Protein AF-A0A3D1IKR8-F1 (afdb_monomer)

Nearest PDB structures (foldseek):
  2prr-assembly1_E  TM=6.661E-01  e=2.748E-01  Cupriavidus pinatubonensis JMP134
  3c1l-assembly1_B  TM=6.467E-01  e=2.898E-01  Mesorhizobium japonicum MAFF 303099
  3c1l-assembly2_J  TM=6.543E-01  e=5.194E-01  Mesorhizobium japonicum MAFF 303099
  2oyo-assembly1_A  TM=6.248E-01  e=3.056E-01  Deinococcus geothermalis DSM 11300
  6k40-assembly3_C  TM=5.705E-01  e=6.090E-01  Deinococcus radiodurans R1 = ATCC 13939 = DSM 20539

Foldseek 3Di:
DDQADPPVFPDDDDVVLSVVVSVLLVVLLEAALQDWLVQSLQLLVLLVVLLVVCVPPVLVPDPDNPVPPPDDPRPDPDDPLSSVLSNCLNPPVVPDDPVNVVVSVVVVADPRSSVSSNVSSVSLSVQCVVCVVRVHHRDDRDNHDPDTHPNDDDDPPPDD

Secondary structure (DSSP, 8-state):
-PPP--TTSSS---HHHHHHHHHHHHHHHS--SSS-HHHHHHHHHHHHHHHHHHH-HHHHT-S-TTS-------SS---HHHHHHHHHHHH-GGG--HHHHHHHHHTT--HHHHHHHHHHHHHHHHHHHHHHHTT-PPPPPPPPPS------PPPP----

pLDDT: mean 79.5, std 17.26, range [40.03, 95.69]

Radius of gyration: 17.23 Å; Cα contacts (8 Å, |Δi|>4): 168; chains: 1; bounding box: 41×45×42 Å

Structure (mmCIF, N/CA/C/O backbone):
data_AF-A0A3D1IKR8-F1
#
_entry.id   AF-A0A3D1IKR8-F1
#
loop_
_atom_site.group_PDB
_atom_site.id
_atom_site.type_symbol
_atom_site.label_atom_id
_atom_site.label_alt_id
_atom_site.label_comp_id
_atom_site.label_asym_id
_atom_site.label_entity_id
_atom_site.label_seq_id
_atom_site.pdbx_PDB_ins_code
_atom_site.Cartn_x
_atom_site.Cartn_y
_atom_site.Cartn_z
_atom_site.occupancy
_atom_site.B_iso_or_equiv
_atom_site.auth_seq_id
_atom_site.auth_comp_id
_atom_site.auth_asym_id
_atom_site.auth_atom_id
_atom_site.pdbx_PDB_model_num
ATOM 1 N N . CYS A 1 1 ? -18.216 -2.379 -1.872 1.00 49.38 1 CYS A N 1
ATOM 2 C CA . CYS A 1 1 ? -17.251 -2.689 -0.797 1.00 49.38 1 CYS A CA 1
ATOM 3 C C . CYS A 1 1 ? -17.661 -1.929 0.447 1.00 49.38 1 CYS A C 1
ATOM 5 O O . CYS A 1 1 ? -18.040 -0.773 0.309 1.00 49.38 1 CYS A O 1
ATOM 7 N N . ALA A 1 2 ? -17.623 -2.571 1.615 1.00 64.25 2 ALA A N 1
ATOM 8 C CA . ALA A 1 2 ? -17.797 -1.874 2.884 1.00 64.25 2 ALA A CA 1
ATOM 9 C C . ALA A 1 2 ? -16.639 -0.884 3.096 1.00 64.25 2 ALA A C 1
ATOM 11 O O . ALA A 1 2 ? -15.514 -1.155 2.669 1.00 64.25 2 ALA A O 1
ATOM 12 N N . MET A 1 3 ? -16.940 0.257 3.710 1.00 82.94 3 MET A N 1
ATOM 13 C CA . MET A 1 3 ? -15.950 1.265 4.081 1.00 82.94 3 MET A CA 1
ATOM 14 C C . MET A 1 3 ? -15.034 0.721 5.187 1.00 82.94 3 MET A C 1
ATOM 16 O O . MET A 1 3 ? -15.497 -0.021 6.055 1.00 82.94 3 MET A O 1
ATOM 20 N N . LEU A 1 4 ? -13.752 1.089 5.168 1.00 92.25 4 LEU A N 1
ATOM 21 C CA . LEU A 1 4 ? -12.839 0.831 6.278 1.00 92.25 4 LEU A CA 1
ATOM 22 C C . LEU A 1 4 ? -13.390 1.459 7.561 1.00 92.25 4 LEU A C 1
ATOM 24 O O . LEU A 1 4 ? -13.956 2.551 7.537 1.00 92.25 4 LEU A O 1
ATOM 28 N N . SER A 1 5 ? -13.214 0.770 8.683 1.00 92.06 5 SER A N 1
ATOM 29 C CA . SER A 1 5 ? -13.739 1.195 9.978 1.00 92.06 5 SER A CA 1
ATOM 30 C C . SER A 1 5 ? -12.740 0.908 11.090 1.00 92.06 5 SER A C 1
ATOM 32 O O . SER A 1 5 ? -12.056 -0.112 11.065 1.00 92.06 5 SER A O 1
ATOM 34 N N . TYR A 1 6 ? -12.705 1.804 12.075 1.00 94.62 6 TYR A N 1
ATOM 35 C CA . TYR A 1 6 ? -11.947 1.675 13.322 1.00 94.62 6 TYR A CA 1
ATOM 36 C C . TYR A 1 6 ? -12.868 1.543 14.541 1.00 94.62 6 TYR A C 1
ATOM 38 O O . TYR A 1 6 ? -12.449 1.828 15.655 1.00 94.62 6 TYR A O 1
ATOM 46 N N . ALA A 1 7 ? -14.129 1.148 14.334 1.00 92.69 7 ALA A N 1
ATOM 47 C CA . ALA A 1 7 ? -15.126 1.052 15.402 1.00 92.69 7 ALA A CA 1
ATOM 48 C C . ALA A 1 7 ? -14.738 0.065 16.518 1.00 92.69 7 ALA A C 1
ATOM 50 O O . ALA A 1 7 ? -15.142 0.262 17.658 1.00 92.69 7 ALA A O 1
ATOM 51 N N . ASP A 1 8 ? -13.926 -0.946 16.197 1.00 92.94 8 ASP A N 1
ATOM 52 C CA . ASP A 1 8 ? -13.453 -1.954 17.154 1.00 92.94 8 ASP A CA 1
ATOM 53 C C . ASP A 1 8 ? -12.227 -1.493 17.970 1.00 92.94 8 ASP A C 1
ATOM 55 O O . ASP A 1 8 ? -11.706 -2.251 18.787 1.00 92.94 8 ASP A O 1
ATOM 59 N N . ALA A 1 9 ? -11.726 -0.270 17.748 1.00 95.12 9 ALA A N 1
ATOM 60 C CA . ALA A 1 9 ? -10.604 0.265 18.511 1.00 95.12 9 ALA A CA 1
ATOM 61 C C . ALA A 1 9 ? -11.016 0.548 19.973 1.00 95.12 9 ALA A C 1
ATOM 63 O O . ALA A 1 9 ? -12.118 1.039 20.225 1.00 95.12 9 ALA A O 1
ATOM 64 N N . PRO A 1 10 ? -10.123 0.334 20.957 1.00 95.06 10 PRO A N 1
ATOM 65 C CA . PRO A 1 10 ? -10.416 0.566 22.373 1.00 95.06 10 PRO A CA 1
ATOM 66 C C . PRO A 1 10 ? -10.508 2.058 22.736 1.00 95.06 10 PRO A C 1
ATOM 68 O O . PRO A 1 10 ? -10.867 2.403 23.859 1.00 95.06 10 PRO A O 1
ATOM 71 N N . VAL A 1 11 ? -10.154 2.946 21.803 1.00 93.12 11 VAL A N 1
ATOM 72 C CA . VAL A 1 11 ? -10.213 4.401 21.953 1.00 93.12 11 VAL A CA 1
ATOM 73 C C . VAL A 1 11 ? -10.942 5.018 20.757 1.00 93.12 11 VAL A C 1
ATOM 75 O O . VAL A 1 11 ? -10.821 4.498 19.645 1.00 93.12 11 VAL A O 1
ATOM 78 N N . PRO A 1 12 ? -11.666 6.139 20.936 1.00 93.69 12 PRO A N 1
ATOM 79 C CA . PRO A 1 12 ? -12.318 6.821 19.825 1.00 93.69 12 PRO A CA 1
ATOM 80 C C . PRO A 1 12 ? -11.306 7.279 18.770 1.00 93.69 12 PRO A C 1
ATOM 82 O O . PRO A 1 12 ? -10.352 7.996 19.076 1.00 93.69 12 PRO A O 1
ATOM 85 N N . ILE A 1 13 ? -11.544 6.902 17.514 1.00 94.88 13 ILE A N 1
ATOM 86 C CA . ILE A 1 13 ? -10.742 7.326 16.363 1.00 94.88 13 ILE A CA 1
ATOM 87 C C . ILE A 1 13 ? -11.544 8.324 15.530 1.00 94.88 13 ILE A C 1
ATOM 89 O O . ILE A 1 13 ? -12.712 8.098 15.217 1.00 94.88 13 ILE A O 1
ATOM 93 N N . LEU A 1 14 ? -10.909 9.432 15.142 1.00 94.19 14 LEU A N 1
ATOM 94 C CA . LEU A 1 14 ? -11.534 10.433 14.277 1.00 94.19 14 LEU A CA 1
ATOM 95 C C . LEU A 1 14 ? -11.910 9.818 12.921 1.00 94.19 14 LEU A C 1
ATOM 97 O O . LEU A 1 14 ? -11.080 9.178 12.271 1.00 94.19 14 LEU A O 1
ATOM 101 N N . ALA A 1 15 ? -13.130 10.091 12.450 1.00 88.62 15 ALA A N 1
ATOM 102 C CA . ALA A 1 15 ? -13.646 9.567 11.180 1.00 88.62 15 ALA A CA 1
ATOM 103 C C . ALA A 1 15 ? -12.729 9.870 9.976 1.00 88.62 15 ALA A C 1
ATOM 105 O O . ALA A 1 15 ? -12.591 9.044 9.073 1.00 88.62 15 ALA A O 1
ATOM 106 N N . GLY A 1 16 ? -12.009 10.999 10.009 1.00 93.00 16 GLY A N 1
ATOM 107 C CA . GLY A 1 16 ? -11.062 11.388 8.963 1.00 93.00 16 GLY A CA 1
ATOM 108 C C . GLY A 1 16 ? -9.939 10.372 8.701 1.00 93.00 16 GLY A C 1
ATOM 109 O O . GLY A 1 16 ? -9.445 10.302 7.574 1.00 93.00 16 GLY A O 1
ATOM 110 N N . PHE A 1 17 ? -9.560 9.543 9.684 1.00 93.94 17 PHE A N 1
ATOM 111 C CA . PHE A 1 17 ? -8.602 8.451 9.462 1.00 93.94 17 PHE A CA 1
ATOM 112 C C . PHE A 1 17 ? -9.192 7.366 8.560 1.00 93.94 17 PHE A C 1
ATOM 114 O O . PHE A 1 17 ? -8.569 6.992 7.566 1.00 93.94 17 PHE A O 1
ATOM 121 N N . ALA A 1 18 ? -10.409 6.905 8.867 1.00 93.56 18 ALA A N 1
ATOM 122 C CA . ALA A 1 18 ? -11.110 5.903 8.066 1.00 93.56 18 ALA A CA 1
ATOM 123 C C . ALA A 1 18 ? -11.328 6.398 6.631 1.00 93.56 18 ALA A C 1
ATOM 125 O O . ALA A 1 18 ? -11.006 5.689 5.680 1.00 93.56 18 ALA A O 1
ATOM 126 N N . GLU A 1 19 ? -11.763 7.648 6.459 1.00 93.81 19 GLU A N 1
ATOM 127 C CA . GLU A 1 19 ? -11.930 8.259 5.137 1.00 93.81 19 GLU A CA 1
ATOM 128 C C . GLU A 1 19 ? -10.610 8.351 4.357 1.00 93.81 19 GLU A C 1
ATOM 130 O O . GLU A 1 19 ? -10.564 8.076 3.156 1.00 93.81 19 GLU A O 1
ATOM 135 N N . SER A 1 20 ? -9.516 8.732 5.023 1.00 94.50 20 SER A N 1
ATOM 136 C CA . SER A 1 20 ? -8.200 8.837 4.389 1.00 94.50 20 SER A CA 1
ATOM 137 C C . SER A 1 20 ? -7.665 7.483 3.938 1.00 94.50 20 SER A C 1
ATOM 139 O O . SER A 1 20 ? -7.227 7.334 2.793 1.00 94.50 20 SER A O 1
ATOM 141 N N . HIS A 1 21 ? -7.760 6.472 4.799 1.00 95.25 21 HIS A N 1
ATOM 142 C CA . HIS A 1 21 ? -7.329 5.120 4.468 1.00 95.25 21 HIS A CA 1
ATOM 143 C C . HIS A 1 21 ? -8.241 4.492 3.405 1.00 95.25 21 HIS A C 1
ATOM 145 O O . HIS A 1 21 ? -7.742 3.830 2.494 1.00 95.25 21 HIS A O 1
ATOM 151 N N . GLN A 1 22 ? -9.547 4.789 3.422 1.00 94.25 22 GLN A N 1
ATOM 152 C CA . GLN A 1 22 ? -10.474 4.368 2.371 1.00 94.25 22 GLN A CA 1
ATOM 153 C C . GLN A 1 22 ? -10.075 4.934 1.005 1.00 94.25 22 GLN A C 1
ATOM 155 O O . GLN A 1 22 ? -10.031 4.185 0.033 1.00 94.25 22 GLN A O 1
ATOM 160 N N . ARG A 1 23 ? -9.699 6.220 0.913 1.00 93.12 23 ARG A N 1
ATOM 161 C CA . ARG A 1 23 ? -9.208 6.807 -0.351 1.00 93.12 23 ARG A CA 1
ATOM 162 C C . ARG A 1 23 ? -7.985 6.066 -0.892 1.00 93.12 23 ARG A C 1
ATOM 164 O O . ARG A 1 23 ? -7.863 5.885 -2.106 1.00 93.12 23 ARG A O 1
ATOM 171 N N . PHE A 1 24 ? -7.082 5.626 -0.014 1.00 92.81 24 PHE A N 1
ATOM 172 C CA . PHE A 1 24 ? -5.953 4.793 -0.420 1.00 92.81 24 PHE A CA 1
ATOM 173 C C . PHE A 1 24 ? -6.405 3.405 -0.898 1.00 92.81 24 PHE A C 1
ATOM 175 O O . PHE A 1 24 ? -5.956 2.976 -1.959 1.00 92.81 24 PHE A O 1
ATOM 182 N N . TRP A 1 25 ? -7.329 2.740 -0.196 1.00 92.06 25 TRP A N 1
ATOM 183 C CA . TRP A 1 25 ? -7.904 1.448 -0.607 1.00 92.06 25 TRP A CA 1
ATOM 184 C C . TRP A 1 25 ? -8.604 1.525 -1.969 1.00 92.06 25 TRP A C 1
ATOM 186 O O . TRP A 1 25 ? -8.369 0.689 -2.845 1.00 92.06 25 TRP A O 1
ATOM 196 N N . ASP A 1 26 ? -9.402 2.568 -2.185 1.00 88.75 26 ASP A N 1
ATOM 197 C CA . ASP A 1 26 ? -10.077 2.827 -3.456 1.00 88.75 26 ASP A CA 1
ATOM 198 C C . ASP A 1 26 ? -9.071 3.087 -4.569 1.00 88.75 26 ASP A C 1
ATOM 200 O O . ASP A 1 26 ? -9.237 2.603 -5.693 1.00 88.75 26 ASP A O 1
ATOM 204 N N . ARG A 1 27 ? -8.004 3.840 -4.268 1.00 87.25 27 ARG A N 1
ATOM 205 C CA . ARG A 1 27 ? -6.907 4.025 -5.210 1.00 87.25 27 ARG A CA 1
ATOM 206 C C . ARG A 1 27 ? -6.282 2.680 -5.512 1.00 87.25 27 ARG A C 1
ATOM 208 O O . ARG A 1 27 ? -6.155 2.395 -6.689 1.00 87.25 27 ARG A O 1
ATOM 215 N N . LEU A 1 28 ? -5.914 1.874 -4.518 1.00 86.44 28 LEU A N 1
ATOM 216 C CA . LEU A 1 28 ? -5.247 0.575 -4.663 1.00 86.44 28 LEU A CA 1
ATOM 217 C C . LEU A 1 28 ? -6.043 -0.413 -5.530 1.00 86.44 28 LEU A C 1
ATOM 219 O O . LEU A 1 28 ? -5.457 -1.121 -6.344 1.00 86.44 28 LEU A O 1
ATOM 223 N N . ALA A 1 29 ? -7.372 -0.407 -5.416 1.00 82.94 29 ALA A N 1
ATOM 224 C CA . ALA A 1 29 ? -8.257 -1.255 -6.213 1.00 82.94 29 ALA A CA 1
ATOM 225 C C . ALA A 1 29 ? -8.322 -0.862 -7.705 1.00 82.94 29 ALA A C 1
ATOM 227 O O . ALA A 1 29 ? -8.729 -1.673 -8.546 1.00 82.94 29 ALA A O 1
ATOM 228 N N . ARG A 1 30 ? -7.946 0.380 -8.042 1.00 76.25 30 ARG A N 1
ATOM 229 C CA . ARG A 1 30 ? -7.899 0.896 -9.418 1.00 76.25 30 ARG A CA 1
ATOM 230 C C . ARG A 1 30 ? -6.590 0.506 -10.119 1.00 76.25 30 ARG A C 1
ATOM 232 O O . ARG A 1 30 ? -5.568 0.313 -9.456 1.00 76.25 30 ARG A O 1
ATOM 239 N N . PRO A 1 31 ? -6.595 0.432 -11.463 1.00 66.06 31 PRO A N 1
ATOM 240 C CA . PRO A 1 31 ? -5.378 0.237 -12.241 1.00 66.06 31 PRO A CA 1
ATOM 241 C C . PRO A 1 31 ? -4.268 1.235 -11.889 1.00 66.06 31 PRO A C 1
ATOM 243 O O . PRO A 1 31 ? -4.533 2.414 -11.636 1.00 66.06 31 PRO A O 1
ATOM 246 N N . GLY A 1 32 ? -3.035 0.735 -11.915 1.00 62.19 32 GLY A N 1
ATOM 247 C CA . GLY A 1 32 ? -1.814 1.512 -11.777 1.00 62.19 32 GLY A CA 1
ATOM 248 C C . GLY A 1 32 ? -1.386 2.221 -13.054 1.00 62.19 32 GLY A C 1
ATOM 249 O O . GLY A 1 32 ? -1.993 2.071 -14.119 1.00 62.19 32 GLY A O 1
ATOM 250 N N . THR A 1 33 ? -0.304 2.978 -12.931 1.00 64.44 33 THR A N 1
ATOM 251 C CA . THR A 1 33 ? 0.369 3.653 -14.047 1.00 64.44 33 THR A CA 1
ATOM 252 C C . THR A 1 33 ? 1.416 2.751 -14.694 1.00 64.44 33 THR A C 1
ATOM 254 O O . THR A 1 33 ? 1.486 2.717 -15.920 1.00 64.44 33 THR A O 1
ATOM 257 N N . GLY A 1 34 ? 2.182 2.000 -13.892 1.00 59.19 34 GLY A N 1
ATOM 258 C CA . GLY A 1 34 ? 3.218 1.071 -14.364 1.00 59.19 34 GLY A CA 1
ATOM 259 C C . GLY A 1 34 ? 2.864 -0.416 -14.241 1.00 59.19 34 GLY A C 1
ATOM 260 O O . GLY A 1 34 ? 3.447 -1.234 -14.944 1.00 59.19 34 GLY A O 1
ATOM 261 N N . TRP A 1 35 ? 1.903 -0.769 -13.384 1.00 68.12 35 TRP A N 1
ATOM 262 C CA . TRP A 1 35 ? 1.519 -2.157 -13.099 1.00 68.12 35 TRP A CA 1
ATOM 263 C C . TRP A 1 35 ? 0.111 -2.486 -13.593 1.00 68.12 35 TRP A C 1
ATOM 265 O O . TRP A 1 35 ? -0.790 -1.636 -13.571 1.00 68.12 35 TRP A O 1
ATOM 275 N N . THR A 1 36 ? -0.114 -3.739 -14.002 1.00 63.44 36 THR A N 1
ATOM 276 C CA . THR A 1 36 ? -1.479 -4.225 -14.213 1.00 63.44 36 THR A CA 1
ATOM 277 C C . THR A 1 36 ? -2.222 -4.295 -12.877 1.00 63.44 36 THR A C 1
ATOM 279 O O . THR A 1 36 ? -1.650 -4.289 -11.786 1.00 63.44 36 THR A O 1
ATOM 282 N N . ARG A 1 37 ? -3.551 -4.358 -12.947 1.00 62.59 37 ARG A N 1
ATOM 283 C CA . ARG A 1 37 ? -4.416 -4.373 -11.766 1.00 62.59 37 ARG A CA 1
ATOM 284 C C . ARG A 1 37 ? -4.098 -5.514 -10.783 1.00 62.59 37 ARG A C 1
ATOM 286 O O . ARG A 1 37 ? -4.211 -5.313 -9.577 1.00 62.59 37 ARG A O 1
ATOM 293 N N . ALA A 1 38 ? -3.783 -6.706 -11.294 1.00 60.81 38 ALA A N 1
ATOM 294 C CA . ALA A 1 38 ? -3.493 -7.866 -10.453 1.00 60.81 38 ALA A CA 1
ATOM 295 C C . ALA A 1 38 ? -2.167 -7.671 -9.708 1.00 60.81 38 ALA A C 1
ATOM 297 O O . ALA A 1 38 ? -2.122 -7.838 -8.493 1.00 60.81 38 ALA A O 1
ATOM 298 N N . GLU A 1 39 ? -1.147 -7.193 -10.420 1.00 69.31 39 GLU A N 1
ATOM 299 C CA . GLU A 1 39 ? 0.197 -6.934 -9.891 1.00 69.31 39 GLU A CA 1
ATOM 300 C C . GLU A 1 39 ? 0.201 -5.828 -8.823 1.00 69.31 39 GLU A C 1
ATOM 302 O O . GLU A 1 39 ? 0.918 -5.872 -7.826 1.00 69.31 39 GLU A O 1
ATOM 307 N N . ARG A 1 40 ? -0.676 -4.836 -8.976 1.00 72.06 40 ARG A N 1
ATOM 308 C CA . ARG A 1 40 ? -0.759 -3.724 -8.028 1.00 72.06 40 ARG A CA 1
ATOM 309 C C . ARG A 1 40 ? -1.304 -4.123 -6.656 1.00 72.06 40 ARG A C 1
ATOM 311 O O . ARG A 1 40 ? -0.900 -3.557 -5.645 1.00 72.06 40 ARG A O 1
ATOM 318 N N . VAL A 1 41 ? -2.220 -5.092 -6.611 1.00 73.75 41 VAL A N 1
ATOM 319 C CA . VAL A 1 41 ? -2.778 -5.625 -5.354 1.00 73.75 41 VAL A CA 1
ATOM 320 C C . VAL A 1 41 ? -1.883 -6.728 -4.772 1.00 73.75 41 VAL A C 1
ATOM 322 O O . VAL A 1 41 ? -1.936 -6.984 -3.566 1.00 73.75 41 VAL A O 1
ATOM 325 N N . THR A 1 42 ? -1.015 -7.351 -5.576 1.00 82.31 42 THR A N 1
ATOM 326 C CA . THR A 1 42 ? -0.044 -8.343 -5.092 1.00 82.31 42 THR A CA 1
ATOM 327 C C . THR A 1 42 ? 1.156 -7.704 -4.395 1.00 82.31 42 THR A C 1
ATOM 329 O O . THR A 1 42 ? 1.605 -8.252 -3.393 1.00 82.31 42 THR A O 1
ATOM 332 N N . THR A 1 43 ? 1.612 -6.511 -4.792 1.00 85.56 43 THR A N 1
ATOM 333 C CA . THR A 1 43 ? 2.708 -5.812 -4.085 1.00 85.56 43 THR A CA 1
ATOM 334 C C . THR A 1 43 ? 2.433 -5.627 -2.576 1.00 85.56 43 THR A C 1
ATOM 336 O O . THR A 1 43 ? 3.286 -5.991 -1.764 1.00 85.56 43 THR A O 1
ATOM 339 N N . PRO A 1 44 ? 1.243 -5.161 -2.142 1.00 88.88 44 PRO A N 1
ATOM 340 C CA . PRO A 1 44 ? 0.850 -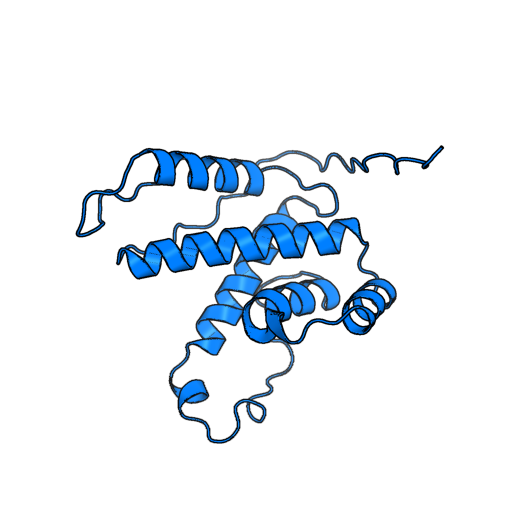5.172 -0.733 1.00 88.88 44 PRO A CA 1
ATOM 341 C C . PRO A 1 44 ? 0.909 -6.537 -0.034 1.00 88.88 44 PRO A C 1
ATOM 343 O O . PRO A 1 44 ? 1.194 -6.602 1.163 1.00 88.88 44 PRO A O 1
ATOM 346 N N . ARG A 1 45 ? 0.630 -7.635 -0.752 1.00 89.44 45 ARG A N 1
ATOM 347 C CA . ARG A 1 45 ? 0.715 -8.994 -0.190 1.00 89.44 45 ARG A CA 1
ATOM 348 C C . ARG A 1 45 ? 2.159 -9.356 0.129 1.00 89.44 45 ARG A C 1
ATOM 350 O O . ARG A 1 45 ? 2.414 -9.847 1.226 1.00 89.44 45 ARG A O 1
ATOM 357 N N . GLU A 1 46 ? 3.086 -9.047 -0.777 1.00 90.56 46 GLU A N 1
ATOM 358 C CA . GLU A 1 46 ? 4.523 -9.231 -0.543 1.00 90.56 46 GLU A CA 1
ATOM 359 C C . GLU A 1 46 ? 5.014 -8.408 0.647 1.00 90.56 46 GLU A C 1
ATOM 361 O O . GLU A 1 46 ? 5.687 -8.938 1.531 1.00 90.56 46 GLU A O 1
ATOM 366 N N . ALA A 1 47 ? 4.614 -7.137 0.733 1.00 90.12 47 ALA A N 1
ATOM 367 C CA . ALA A 1 47 ? 4.977 -6.275 1.855 1.00 90.12 47 ALA A CA 1
ATOM 368 C C . ALA A 1 47 ? 4.484 -6.838 3.201 1.00 90.12 47 ALA A C 1
ATOM 370 O O . ALA A 1 47 ? 5.260 -6.955 4.153 1.00 90.12 47 ALA A O 1
ATOM 371 N N . ARG A 1 48 ? 3.219 -7.278 3.289 1.00 91.94 48 ARG A N 1
ATOM 372 C CA . ARG A 1 48 ? 2.690 -7.919 4.508 1.00 91.94 48 ARG A CA 1
ATOM 373 C C . ARG A 1 48 ? 3.413 -9.222 4.844 1.00 91.94 48 ARG A C 1
ATOM 375 O O . ARG A 1 48 ? 3.708 -9.460 6.018 1.00 91.94 48 ARG A O 1
ATOM 382 N N . ALA A 1 49 ? 3.732 -10.049 3.848 1.00 88.81 49 ALA A N 1
ATOM 383 C CA . ALA A 1 49 ? 4.502 -11.273 4.053 1.00 88.81 49 ALA A CA 1
ATOM 384 C C . ALA A 1 49 ? 5.905 -10.969 4.602 1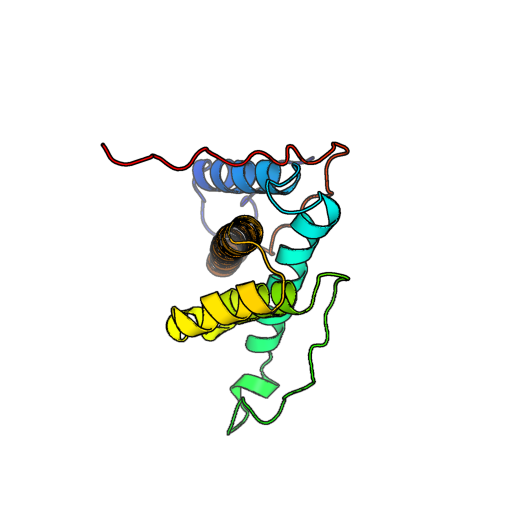.00 88.81 49 ALA A C 1
ATOM 386 O O . ALA A 1 49 ? 6.307 -11.561 5.606 1.00 88.81 49 ALA A O 1
ATOM 387 N N . ALA A 1 50 ? 6.612 -9.995 4.021 1.00 86.62 50 ALA A N 1
ATOM 388 C CA . ALA A 1 50 ? 7.917 -9.535 4.490 1.00 86.62 50 ALA A CA 1
ATOM 389 C C . ALA A 1 50 ? 7.857 -8.979 5.925 1.00 86.62 50 ALA A C 1
ATOM 391 O O . ALA A 1 50 ? 8.690 -9.335 6.765 1.00 86.62 50 ALA A O 1
ATOM 392 N N . ALA A 1 51 ? 6.844 -8.169 6.245 1.00 85.50 51 ALA A N 1
ATOM 393 C CA . ALA A 1 51 ? 6.656 -7.593 7.575 1.00 85.50 51 ALA A CA 1
ATOM 394 C C . ALA A 1 51 ? 6.408 -8.668 8.648 1.00 85.50 51 ALA A C 1
ATOM 396 O O . ALA A 1 51 ? 7.087 -8.674 9.677 1.00 85.50 51 ALA A O 1
ATOM 397 N N . ARG A 1 52 ? 5.481 -9.607 8.404 1.00 83.94 52 ARG A N 1
ATOM 398 C CA . ARG A 1 52 ? 5.186 -10.728 9.324 1.00 83.94 52 ARG A CA 1
ATOM 399 C C . ARG A 1 52 ? 6.424 -11.580 9.571 1.00 83.94 52 ARG A C 1
ATOM 401 O O . ARG A 1 52 ? 6.741 -11.932 10.703 1.00 83.94 52 ARG A O 1
ATOM 408 N N . ARG A 1 53 ? 7.178 -11.835 8.504 1.00 75.81 53 ARG A N 1
ATOM 409 C CA . ARG A 1 53 ? 8.465 -12.523 8.543 1.00 75.81 53 ARG A CA 1
ATOM 410 C C . ARG A 1 53 ? 9.481 -11.815 9.443 1.00 75.81 53 ARG A C 1
ATOM 412 O O . ARG A 1 53 ? 10.132 -12.484 10.243 1.00 75.81 53 ARG A O 1
ATOM 419 N N . ALA A 1 54 ? 9.617 -10.496 9.337 1.00 65.00 54 ALA A N 1
ATOM 420 C CA . ALA A 1 54 ? 10.514 -9.706 10.189 1.00 65.00 54 ALA A CA 1
ATOM 421 C C . ALA A 1 54 ? 10.119 -9.754 11.673 1.00 65.00 54 ALA A C 1
ATOM 423 O O . ALA A 1 54 ? 10.973 -9.785 12.552 1.00 65.00 54 ALA A O 1
ATOM 424 N N . GLN A 1 55 ? 8.814 -9.769 11.939 1.00 63.94 55 GLN A N 1
ATOM 425 C CA . GLN A 1 55 ? 8.251 -9.773 13.289 1.00 63.94 55 GLN A CA 1
ATOM 426 C C . GLN A 1 55 ? 8.238 -11.165 13.934 1.00 63.94 55 GLN A C 1
ATOM 428 O O . GLN A 1 55 ? 8.030 -11.277 15.144 1.00 63.94 55 GLN A O 1
ATOM 433 N N . CYS A 1 56 ? 8.483 -12.224 13.158 1.00 64.62 56 CYS A N 1
ATOM 434 C CA . CYS A 1 56 ? 8.592 -13.588 13.660 1.00 64.62 56 CYS A CA 1
ATOM 435 C C . CYS A 1 56 ? 9.630 -13.661 14.794 1.00 64.62 56 CYS A C 1
ATOM 437 O O . CYS A 1 56 ? 10.784 -13.253 14.629 1.00 64.62 56 CYS A O 1
ATOM 439 N N . CYS A 1 57 ? 9.196 -14.144 15.962 1.00 56.50 57 CYS A N 1
ATOM 440 C CA . CYS A 1 57 ? 9.995 -14.187 17.189 1.00 56.50 57 CYS A CA 1
ATOM 441 C C . CYS A 1 57 ? 11.320 -14.935 16.994 1.00 56.50 57 CYS A C 1
ATOM 443 O O . CYS A 1 57 ? 12.353 -14.455 17.448 1.00 56.50 57 CYS A O 1
ATOM 445 N N . GLU A 1 58 ? 11.313 -16.023 16.222 1.00 54.66 58 GLU A N 1
ATOM 446 C CA . GLU A 1 58 ? 12.499 -16.831 15.909 1.00 54.66 58 GLU A CA 1
ATOM 447 C C . GLU A 1 58 ? 13.629 -16.011 15.268 1.00 54.66 58 GLU A C 1
ATOM 449 O O . GLU A 1 58 ? 14.800 -16.227 15.569 1.00 54.66 58 GLU A O 1
ATOM 454 N N . ARG A 1 59 ? 13.299 -15.004 14.445 1.00 54.81 59 ARG A N 1
ATOM 455 C CA . ARG A 1 59 ? 14.300 -14.111 13.839 1.00 54.81 59 ARG A CA 1
ATOM 456 C C . ARG A 1 59 ? 14.770 -12.994 14.757 1.00 54.81 59 ARG A C 1
ATOM 458 O O . ARG A 1 59 ? 15.936 -12.622 14.682 1.00 54.81 59 ARG A O 1
ATOM 465 N N . ARG A 1 60 ? 13.894 -12.458 15.612 1.00 52.31 60 ARG A N 1
ATOM 466 C CA . ARG A 1 60 ? 14.280 -11.437 16.606 1.00 52.31 60 ARG A CA 1
ATOM 467 C C . ARG A 1 60 ? 15.218 -12.004 17.671 1.00 52.31 60 ARG A C 1
ATOM 469 O O . ARG A 1 60 ? 16.042 -11.265 18.195 1.00 52.31 60 ARG A O 1
ATOM 476 N N . SER A 1 61 ? 15.109 -13.301 17.952 1.00 54.88 61 SER A N 1
ATOM 477 C CA . SER A 1 61 ? 15.967 -14.023 18.896 1.00 54.88 61 SER A CA 1
ATOM 478 C C . SER A 1 61 ? 17.243 -14.602 18.264 1.00 54.88 61 SER A C 1
ATOM 480 O O . SER A 1 61 ? 18.092 -15.112 18.991 1.00 54.88 61 SER A O 1
ATOM 482 N N . ALA A 1 62 ? 17.409 -14.534 16.937 1.00 54.94 62 ALA A N 1
ATOM 483 C CA . ALA A 1 62 ? 18.592 -15.053 16.255 1.00 54.94 62 ALA A CA 1
ATOM 484 C C . ALA A 1 62 ? 19.783 -14.084 16.374 1.00 54.94 62 ALA A C 1
ATOM 486 O O . ALA A 1 62 ? 19.687 -12.913 16.009 1.00 54.94 62 ALA A O 1
ATOM 487 N N . LEU A 1 63 ? 20.937 -14.599 16.814 1.00 50.59 63 LEU A N 1
ATOM 488 C CA . LEU A 1 63 ? 22.179 -13.835 17.035 1.00 50.59 63 LEU A CA 1
ATOM 489 C C . LEU A 1 63 ? 22.732 -13.150 15.767 1.00 50.59 63 LEU A C 1
ATOM 491 O O . LEU A 1 63 ? 23.505 -12.201 15.860 1.00 50.59 63 LEU A O 1
ATOM 495 N N . SER A 1 64 ? 22.328 -13.610 14.579 1.00 46.59 64 SER A N 1
ATOM 496 C CA . SER A 1 64 ? 22.596 -12.950 13.299 1.00 46.59 64 SER A CA 1
ATOM 497 C C . SER A 1 64 ? 21.393 -13.136 12.364 1.00 46.59 64 SER A C 1
ATOM 499 O O . SER A 1 64 ? 21.242 -14.203 11.761 1.00 46.59 64 SER A O 1
ATOM 501 N N . PRO A 1 65 ? 20.535 -12.111 12.196 1.00 45.47 65 PRO A N 1
ATOM 502 C CA . PRO A 1 65 ? 19.32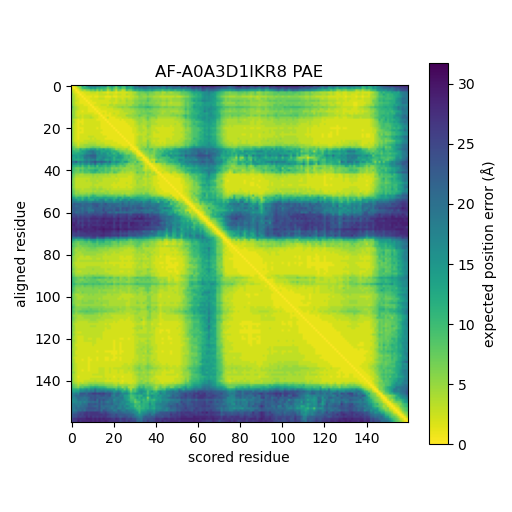0 -12.173 11.372 1.00 45.47 65 PRO A CA 1
ATOM 503 C C . PRO A 1 65 ? 19.547 -12.516 9.888 1.00 45.47 65 PRO A C 1
ATOM 505 O O . PRO A 1 65 ? 18.584 -12.739 9.158 1.00 45.47 65 PRO A O 1
ATOM 508 N N . ARG A 1 66 ? 20.809 -12.548 9.434 1.00 44.69 66 ARG A N 1
ATOM 509 C CA . ARG A 1 66 ? 21.213 -12.824 8.047 1.00 44.69 66 ARG A CA 1
ATOM 510 C C . ARG A 1 66 ? 21.343 -14.309 7.695 1.00 44.69 66 ARG A C 1
ATOM 512 O O . ARG A 1 66 ? 21.402 -14.610 6.512 1.00 44.69 66 ARG A O 1
ATOM 519 N N . ILE A 1 67 ? 21.401 -15.221 8.671 1.00 40.22 67 ILE A N 1
ATOM 520 C CA . ILE A 1 67 ? 21.655 -16.654 8.401 1.00 40.22 67 ILE A CA 1
ATOM 521 C C . ILE A 1 67 ? 20.374 -17.410 8.000 1.00 40.22 67 ILE A C 1
ATOM 523 O O . ILE A 1 67 ? 20.449 -18.421 7.312 1.00 40.22 67 ILE A O 1
ATOM 527 N N . VAL A 1 68 ? 19.185 -16.880 8.310 1.00 45.25 68 VAL A N 1
ATOM 528 C CA . VAL A 1 68 ? 17.905 -17.410 7.795 1.00 45.25 68 VAL A CA 1
ATOM 529 C C . VAL A 1 68 ? 17.580 -16.749 6.448 1.00 45.25 68 VAL A C 1
ATOM 531 O O . VAL A 1 68 ? 16.562 -16.069 6.288 1.00 45.25 68 VAL A O 1
ATOM 534 N N . ALA A 1 69 ? 18.507 -16.869 5.498 1.00 41.66 69 ALA A N 1
ATOM 535 C CA . ALA A 1 69 ? 18.281 -16.521 4.104 1.00 41.66 69 ALA A CA 1
ATOM 536 C C . ALA A 1 69 ? 17.656 -17.736 3.409 1.00 41.66 69 ALA A C 1
ATOM 538 O O . ALA A 1 69 ? 18.350 -18.553 2.814 1.00 41.66 69 ALA A O 1
ATOM 539 N N . ASP A 1 70 ? 16.338 -17.870 3.532 1.00 47.47 70 ASP A N 1
ATOM 540 C CA . ASP A 1 70 ? 15.570 -18.634 2.553 1.00 47.47 70 ASP A CA 1
ATOM 541 C C . ASP A 1 70 ? 15.452 -17.754 1.294 1.00 47.47 70 ASP A C 1
ATOM 543 O O . ASP A 1 70 ? 14.984 -16.610 1.419 1.00 47.47 70 ASP A O 1
ATOM 547 N N . PRO A 1 71 ? 15.936 -18.198 0.120 1.00 45.41 71 PRO A N 1
ATOM 548 C CA . PRO A 1 71 ? 15.869 -17.415 -1.104 1.00 45.41 71 PRO A CA 1
ATOM 549 C C . PRO A 1 71 ? 14.402 -17.172 -1.442 1.00 45.41 71 PRO A C 1
ATOM 551 O O . PRO A 1 71 ? 13.668 -18.110 -1.725 1.00 45.41 71 PRO A O 1
ATOM 554 N N . HIS A 1 72 ? 13.985 -15.908 -1.375 1.00 54.66 72 HIS A N 1
ATOM 555 C CA . HIS A 1 72 ? 12.758 -15.380 -1.967 1.00 54.66 72 HIS A CA 1
ATOM 556 C C . HIS A 1 72 ? 11.570 -16.360 -1.991 1.00 54.66 72 HIS A C 1
ATOM 558 O O . HIS A 1 72 ? 11.083 -16.724 -3.057 1.00 54.66 72 HIS A O 1
ATOM 564 N N . THR A 1 73 ? 11.037 -16.748 -0.825 1.00 61.62 73 THR A N 1
ATOM 565 C CA . THR A 1 73 ? 9.677 -17.305 -0.765 1.00 61.62 73 THR A CA 1
ATOM 566 C C . THR A 1 73 ? 8.687 -16.184 -1.093 1.00 61.62 73 THR A C 1
ATOM 568 O O . THR A 1 73 ? 8.133 -15.513 -0.211 1.00 61.62 73 THR A O 1
ATOM 571 N N . THR A 1 74 ? 8.531 -15.912 -2.384 1.00 75.50 74 THR A N 1
ATOM 572 C CA . THR A 1 74 ? 7.505 -15.029 -2.929 1.00 75.50 74 THR A CA 1
ATOM 573 C C . THR A 1 74 ? 6.136 -15.617 -2.584 1.00 75.50 74 THR A C 1
ATOM 575 O O . THR A 1 74 ? 5.968 -16.825 -2.402 1.00 75.50 74 THR A O 1
ATOM 578 N N . VAL A 1 75 ? 5.146 -14.757 -2.386 1.00 82.62 75 VAL A N 1
ATOM 579 C CA . VAL A 1 75 ? 3.743 -15.155 -2.172 1.00 82.62 75 VAL A CA 1
ATOM 580 C C . VAL A 1 75 ? 2.862 -14.716 -3.343 1.00 82.62 75 VAL A C 1
AT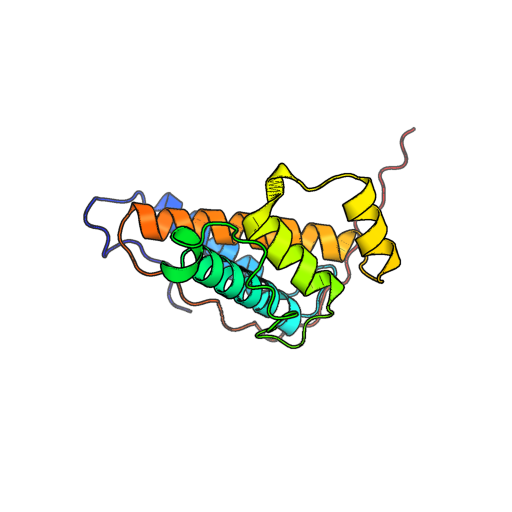OM 582 O O . VAL A 1 75 ? 1.632 -14.738 -3.254 1.00 82.62 75 VAL A O 1
ATOM 585 N N . THR A 1 76 ? 3.497 -14.256 -4.421 1.00 84.69 76 THR A N 1
ATOM 586 C CA . THR A 1 76 ? 2.887 -13.665 -5.608 1.00 84.69 76 THR A CA 1
ATOM 587 C C . THR A 1 76 ? 3.730 -13.959 -6.847 1.00 84.69 76 THR A C 1
ATOM 589 O O . THR A 1 76 ? 4.915 -14.262 -6.734 1.00 84.69 76 THR A O 1
ATOM 592 N N . ASP A 1 77 ? 3.128 -13.785 -8.024 1.00 84.56 77 ASP A N 1
ATOM 593 C CA . ASP A 1 77 ? 3.790 -13.943 -9.329 1.00 84.56 77 ASP A CA 1
ATOM 594 C C . ASP A 1 77 ? 4.457 -12.640 -9.819 1.00 84.56 77 ASP A C 1
ATOM 596 O O . ASP A 1 77 ? 4.565 -12.394 -11.021 1.00 84.56 77 ASP A O 1
ATOM 600 N N . LEU A 1 78 ? 4.831 -11.740 -8.901 1.00 85.94 78 LEU A N 1
ATOM 601 C CA . LEU A 1 78 ? 5.529 -10.506 -9.263 1.00 85.94 78 LEU A CA 1
ATOM 602 C C . LEU A 1 78 ? 6.954 -10.808 -9.750 1.00 85.94 78 LEU A C 1
ATOM 604 O O . LEU A 1 78 ? 7.585 -11.720 -9.221 1.00 85.94 78 LEU A O 1
ATOM 608 N N . PRO A 1 79 ? 7.504 -10.002 -10.678 1.00 88.19 79 PRO A N 1
ATOM 609 C CA . PRO A 1 79 ? 8.912 -10.105 -11.046 1.00 88.19 79 PRO A CA 1
ATOM 610 C C . PRO A 1 79 ? 9.826 -9.962 -9.823 1.00 88.19 79 PRO A C 1
ATOM 612 O O . PRO A 1 79 ? 9.560 -9.125 -8.954 1.00 88.19 79 PRO A O 1
ATOM 615 N N . ASP A 1 80 ? 10.940 -10.694 -9.794 1.00 88.25 80 ASP A N 1
ATOM 616 C CA . ASP A 1 80 ? 11.876 -10.711 -8.659 1.00 88.25 80 ASP A CA 1
ATOM 617 C C . ASP A 1 80 ? 12.329 -9.306 -8.241 1.00 88.25 80 ASP A C 1
ATOM 619 O O . ASP A 1 80 ? 12.324 -8.970 -7.056 1.00 88.25 80 ASP A O 1
ATOM 623 N N . ALA A 1 81 ? 12.624 -8.434 -9.212 1.00 89.62 81 ALA A N 1
ATOM 624 C CA . ALA A 1 81 ? 12.996 -7.044 -8.951 1.00 89.62 81 ALA A CA 1
ATOM 625 C C . ALA A 1 81 ? 11.903 -6.272 -8.186 1.00 89.62 81 ALA A C 1
ATOM 627 O O . ALA A 1 81 ? 12.211 -5.445 -7.329 1.00 89.62 81 ALA A O 1
ATOM 628 N N . ALA A 1 82 ? 10.625 -6.547 -8.455 1.00 90.69 82 ALA A N 1
ATOM 629 C CA . ALA A 1 82 ? 9.500 -5.915 -7.772 1.00 90.69 82 ALA A CA 1
ATOM 630 C C . ALA A 1 82 ? 9.292 -6.467 -6.355 1.00 90.69 82 ALA A C 1
ATOM 632 O O . ALA A 1 82 ? 9.036 -5.691 -5.429 1.00 90.69 82 ALA A O 1
ATOM 633 N N . VAL A 1 83 ? 9.430 -7.786 -6.178 1.00 90.38 83 VAL A N 1
ATOM 634 C CA . VAL A 1 83 ? 9.378 -8.432 -4.856 1.00 90.38 83 VAL A CA 1
ATOM 635 C C . VAL A 1 83 ? 10.483 -7.882 -3.962 1.00 90.38 83 VAL A C 1
ATOM 637 O O . VAL A 1 83 ? 10.223 -7.466 -2.833 1.00 90.38 83 VAL A O 1
ATOM 640 N N . GLU A 1 84 ? 11.699 -7.807 -4.493 1.00 89.94 84 GLU A N 1
ATOM 641 C CA . GLU A 1 84 ? 12.866 -7.312 -3.779 1.00 89.94 84 GLU A CA 1
ATOM 642 C C . GLU A 1 84 ? 12.695 -5.849 -3.357 1.00 89.94 84 GLU A C 1
ATOM 644 O O . GLU A 1 84 ? 12.972 -5.505 -2.209 1.00 89.94 84 GLU A O 1
ATOM 649 N N . VAL A 1 85 ? 12.138 -4.989 -4.220 1.00 92.56 85 VAL A N 1
ATOM 650 C CA . VAL A 1 85 ? 11.810 -3.610 -3.823 1.00 92.56 85 VAL A CA 1
ATOM 651 C C . VAL A 1 85 ? 10.763 -3.582 -2.712 1.00 92.56 85 VAL A C 1
ATOM 653 O O . VAL A 1 85 ? 10.943 -2.867 -1.726 1.00 92.56 85 VAL A O 1
ATOM 656 N N . ALA A 1 86 ? 9.689 -4.367 -2.823 1.00 92.31 86 ALA A N 1
ATOM 657 C CA . ALA A 1 86 ? 8.647 -4.405 -1.800 1.00 92.31 86 ALA A CA 1
ATOM 658 C C . ALA A 1 86 ? 9.189 -4.867 -0.436 1.00 92.31 86 ALA A C 1
ATOM 660 O O . ALA A 1 86 ? 8.852 -4.288 0.601 1.00 92.31 86 ALA A O 1
ATOM 661 N N . HIS A 1 87 ? 10.060 -5.877 -0.427 1.00 90.56 87 HIS A N 1
ATOM 662 C CA . HIS A 1 87 ? 10.680 -6.406 0.787 1.00 90.56 87 HIS A CA 1
ATOM 663 C C . HIS A 1 87 ? 11.679 -5.411 1.383 1.00 90.56 87 HIS A C 1
ATOM 665 O O . HIS A 1 87 ? 11.604 -5.125 2.581 1.00 90.56 87 HIS A O 1
ATOM 671 N N . ALA A 1 88 ? 12.561 -4.840 0.562 1.00 89.62 88 ALA A N 1
ATOM 672 C CA . ALA A 1 88 ? 13.594 -3.915 1.014 1.00 89.62 88 ALA A CA 1
ATOM 673 C C . ALA A 1 88 ? 12.997 -2.608 1.562 1.00 89.62 88 ALA A C 1
ATOM 675 O O . ALA A 1 88 ? 13.401 -2.149 2.627 1.00 89.62 88 ALA A O 1
ATOM 676 N N . VAL A 1 89 ? 11.961 -2.053 0.920 1.00 91.69 89 VAL A N 1
ATOM 677 C CA . VAL A 1 89 ? 11.229 -0.880 1.440 1.00 91.69 89 VAL A CA 1
ATOM 678 C C . VAL A 1 89 ? 10.528 -1.198 2.763 1.00 91.69 89 VAL A C 1
ATOM 680 O O . VAL A 1 89 ? 10.466 -0.351 3.648 1.00 91.69 89 VAL A O 1
ATOM 683 N N . THR A 1 90 ? 10.025 -2.422 2.933 1.00 90.06 90 THR A N 1
ATOM 684 C CA . THR A 1 90 ? 9.331 -2.823 4.165 1.00 90.06 90 THR A CA 1
ATOM 685 C C . THR A 1 90 ? 10.291 -3.026 5.341 1.00 90.06 90 THR A C 1
ATOM 687 O O . THR A 1 90 ?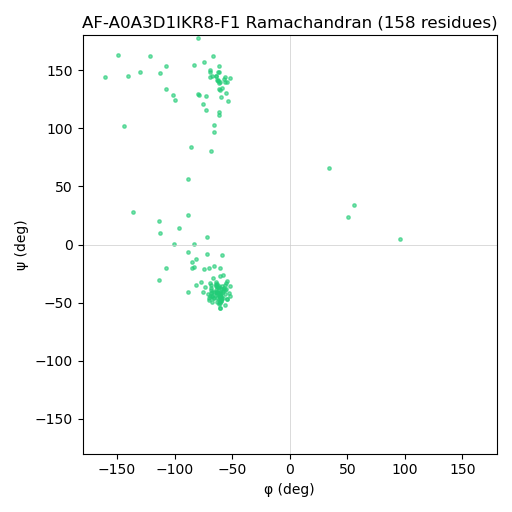 9.925 -2.745 6.482 1.00 90.06 90 THR A O 1
ATOM 690 N N . ARG A 1 91 ? 11.498 -3.557 5.098 1.00 85.25 91 ARG A N 1
ATOM 691 C CA . ARG A 1 91 ? 12.386 -4.049 6.169 1.00 85.25 91 ARG A CA 1
ATOM 692 C C . ARG A 1 91 ? 13.675 -3.267 6.350 1.00 85.25 91 ARG A C 1
ATOM 694 O O . ARG A 1 91 ? 14.182 -3.191 7.463 1.00 85.25 91 ARG A O 1
ATOM 701 N N . ASP A 1 92 ? 14.186 -2.691 5.274 1.00 83.12 92 ASP A N 1
ATOM 702 C CA . ASP A 1 92 ? 15.553 -2.186 5.187 1.00 83.12 92 ASP A CA 1
ATOM 703 C C . ASP A 1 92 ? 15.609 -0.806 4.510 1.00 83.12 92 ASP A C 1
ATOM 705 O O . ASP A 1 92 ? 16.631 -0.425 3.941 1.00 83.12 92 ASP A O 1
ATOM 709 N N . ALA A 1 93 ? 14.528 -0.018 4.612 1.00 85.62 93 ALA A N 1
ATOM 710 C CA . ALA A 1 93 ? 14.386 1.283 3.949 1.00 85.62 93 ALA A CA 1
ATOM 711 C C . ALA A 1 93 ? 15.567 2.241 4.201 1.00 85.62 93 ALA A C 1
ATOM 713 O O . ALA A 1 93 ? 15.986 2.966 3.303 1.00 85.62 93 ALA A O 1
ATOM 714 N N . VAL A 1 94 ? 16.145 2.210 5.407 1.00 84.00 94 VAL A N 1
ATOM 715 C CA . VAL A 1 94 ? 17.282 3.060 5.816 1.00 84.00 94 VAL A CA 1
ATOM 716 C C . VAL A 1 94 ? 18.571 2.739 5.043 1.00 84.00 94 VAL A C 1
ATOM 718 O O . VAL A 1 94 ? 19.491 3.550 5.007 1.00 84.00 94 VAL A O 1
ATOM 721 N N . ARG A 1 95 ? 18.664 1.560 4.418 1.00 81.38 95 ARG A N 1
ATOM 722 C CA . ARG A 1 95 ? 19.849 1.099 3.678 1.00 81.38 95 ARG A CA 1
ATOM 723 C C . ARG A 1 95 ? 19.714 1.260 2.163 1.00 81.38 95 ARG A C 1
ATOM 725 O O . ARG A 1 95 ? 20.637 0.886 1.441 1.00 81.38 95 ARG A O 1
ATOM 732 N N . LEU A 1 96 ? 18.592 1.794 1.675 1.00 89.12 96 LEU A N 1
ATOM 733 C CA . LEU A 1 96 ? 18.374 2.003 0.246 1.00 89.12 96 LEU A CA 1
ATOM 734 C C . LEU A 1 96 ? 19.241 3.163 -0.253 1.00 89.12 96 LEU A C 1
ATOM 736 O O . LEU A 1 96 ? 19.234 4.255 0.309 1.00 89.12 96 LEU A O 1
ATOM 740 N N . THR A 1 97 ? 19.998 2.917 -1.320 1.00 91.94 97 THR A N 1
ATOM 741 C CA . THR A 1 97 ? 20.918 3.891 -1.927 1.00 91.94 97 THR A CA 1
ATOM 742 C C . THR A 1 97 ? 20.555 4.138 -3.388 1.00 91.94 97 THR A C 1
ATOM 744 O O . THR A 1 97 ? 19.881 3.314 -4.006 1.00 91.94 97 THR A O 1
ATOM 747 N N . GLY A 1 98 ? 21.052 5.236 -3.971 1.00 93.38 98 GLY A N 1
ATOM 748 C CA . GLY A 1 98 ? 20.874 5.521 -5.403 1.00 93.38 98 GLY A CA 1
ATOM 749 C C . GLY A 1 98 ? 21.383 4.386 -6.300 1.00 93.38 98 GLY A C 1
ATOM 750 O O . GLY A 1 98 ? 20.668 3.941 -7.189 1.00 93.38 98 GLY A O 1
ATOM 751 N N . ARG A 1 99 ? 22.550 3.814 -5.977 1.00 93.12 99 ARG A N 1
ATOM 752 C CA . ARG A 1 99 ? 23.117 2.667 -6.705 1.00 93.12 99 ARG A CA 1
ATOM 753 C C . ARG A 1 99 ? 22.229 1.419 -6.644 1.00 93.12 99 ARG A C 1
ATOM 755 O O . ARG A 1 99 ? 22.142 0.680 -7.617 1.00 93.12 99 ARG A O 1
ATOM 762 N N . TRP A 1 100 ? 21.586 1.168 -5.502 1.00 92.44 100 TRP A N 1
ATOM 763 C CA . TRP A 1 100 ? 20.638 0.058 -5.376 1.00 92.44 100 TRP A CA 1
ATOM 764 C C . TRP A 1 100 ? 19.376 0.309 -6.209 1.00 92.44 100 TRP A C 1
ATOM 766 O O . TRP A 1 100 ? 18.885 -0.600 -6.867 1.00 92.44 100 TRP A O 1
ATOM 776 N N . TYR A 1 101 ? 18.876 1.546 -6.244 1.00 93.31 101 TYR A N 1
ATOM 777 C CA . TYR A 1 101 ? 17.773 1.911 -7.135 1.00 93.31 101 TYR A CA 1
ATOM 778 C C . TYR A 1 101 ? 18.139 1.678 -8.609 1.00 93.31 101 TYR A C 1
ATOM 780 O O . TYR A 1 101 ? 17.393 1.016 -9.328 1.00 93.31 101 TYR A O 1
ATOM 788 N N . GLU A 1 102 ? 19.310 2.148 -9.042 1.00 93.75 102 GLU A N 1
ATOM 789 C CA . GLU A 1 102 ? 19.804 1.957 -10.409 1.00 93.75 102 GLU A CA 1
ATOM 790 C C . GLU A 1 102 ? 19.911 0.474 -10.781 1.00 93.75 102 GLU A C 1
ATOM 792 O O . GLU A 1 102 ? 19.520 0.097 -11.885 1.00 93.75 102 GLU A O 1
ATOM 797 N N . SER A 1 103 ? 20.361 -0.391 -9.862 1.00 92.00 103 SER A N 1
ATOM 798 C CA . SER A 1 103 ? 20.425 -1.827 -10.145 1.00 92.00 103 SER A CA 1
ATOM 799 C C . SER A 1 103 ? 19.040 -2.433 -10.376 1.00 92.00 103 SER A C 1
ATOM 801 O O . SER A 1 103 ? 18.896 -3.265 -11.261 1.00 92.00 103 SER A O 1
ATOM 803 N N . ARG A 1 104 ? 17.993 -1.977 -9.671 1.00 93.44 104 ARG A N 1
ATOM 804 C CA . ARG A 1 104 ? 16.611 -2.424 -9.941 1.00 93.44 104 ARG A CA 1
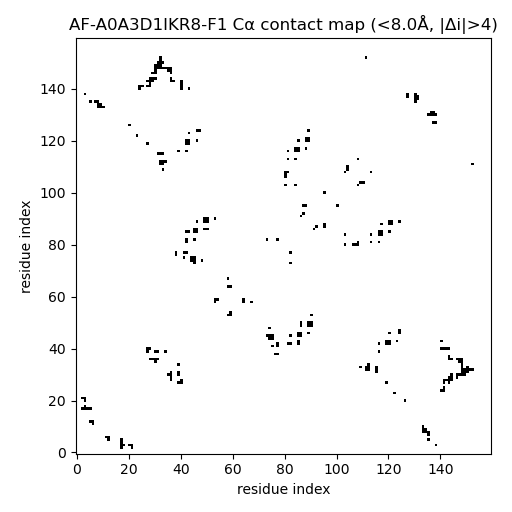ATOM 805 C C . ARG A 1 104 ? 16.126 -2.020 -11.330 1.00 93.44 104 ARG A C 1
ATOM 807 O O . ARG A 1 104 ? 15.364 -2.771 -11.931 1.00 93.44 104 ARG A O 1
ATOM 814 N N . LEU A 1 105 ? 16.576 -0.874 -11.847 1.00 92.19 105 LEU A N 1
ATOM 815 C CA . LEU A 1 105 ? 16.260 -0.474 -13.219 1.00 92.19 105 LEU A CA 1
ATOM 816 C C . LEU A 1 105 ? 16.941 -1.379 -14.250 1.00 92.19 105 LEU A C 1
ATOM 818 O O . LEU A 1 105 ? 16.315 -1.774 -15.232 1.00 92.19 105 LEU A O 1
ATOM 822 N N . VAL A 1 106 ? 18.206 -1.738 -14.006 1.00 93.06 106 VAL A N 1
ATOM 823 C CA . VAL A 1 106 ? 18.952 -2.697 -14.839 1.00 93.06 106 VAL A CA 1
ATOM 824 C C . VAL A 1 106 ? 18.279 -4.073 -14.839 1.00 93.06 106 VAL A C 1
ATOM 826 O O . VAL A 1 106 ? 18.215 -4.712 -15.885 1.00 93.06 106 VAL A O 1
ATOM 829 N N . ASP A 1 107 ? 17.690 -4.480 -13.712 1.00 89.75 107 ASP A N 1
ATOM 830 C CA . ASP A 1 107 ? 16.926 -5.729 -13.577 1.00 89.75 107 ASP A CA 1
ATOM 831 C C . ASP A 1 107 ? 15.551 -5.698 -14.292 1.00 89.75 107 ASP A C 1
ATOM 833 O O . ASP A 1 107 ? 14.751 -6.624 -14.157 1.00 89.75 107 ASP A O 1
ATOM 837 N N . GLY A 1 108 ? 15.252 -4.641 -15.057 1.00 88.94 108 GLY A N 1
ATOM 838 C CA . GLY A 1 108 ? 14.061 -4.536 -15.906 1.00 88.94 108 GLY A CA 1
ATOM 839 C C . GLY A 1 108 ? 12.878 -3.796 -15.279 1.00 88.94 108 GLY A C 1
ATOM 840 O O . GLY A 1 108 ? 11.810 -3.723 -15.891 1.00 88.94 108 GLY A O 1
ATOM 841 N N . LEU A 1 109 ? 13.040 -3.223 -14.084 1.00 90.62 109 LEU A N 1
ATOM 842 C CA . LEU A 1 109 ? 12.011 -2.398 -13.458 1.00 90.62 109 LEU A CA 1
ATOM 843 C C . LEU A 1 109 ? 12.020 -0.986 -14.059 1.00 90.62 109 LEU A C 1
ATOM 845 O O . LEU A 1 109 ? 13.051 -0.326 -14.099 1.00 90.62 109 LEU A O 1
ATOM 849 N N . SER A 1 110 ? 10.874 -0.461 -14.484 1.00 90.56 110 SER A N 1
ATOM 850 C CA . SER A 1 110 ? 10.800 0.963 -14.849 1.00 90.56 110 SER A CA 1
ATOM 851 C C . SER A 1 110 ? 10.808 1.875 -13.617 1.00 90.56 110 SER A C 1
ATOM 853 O O . SER A 1 110 ? 10.368 1.494 -12.529 1.00 90.56 110 SER A O 1
ATOM 855 N N . ASP A 1 111 ? 11.221 3.130 -13.809 1.00 89.50 111 ASP A N 1
ATOM 856 C CA . ASP A 1 111 ? 11.121 4.200 -12.808 1.00 89.50 111 ASP A CA 1
ATOM 857 C C . ASP A 1 111 ? 9.692 4.339 -12.250 1.00 89.50 111 ASP A C 1
ATOM 859 O O . ASP A 1 111 ? 9.480 4.406 -11.038 1.00 89.50 111 ASP A O 1
ATOM 863 N N . GLY A 1 112 ? 8.689 4.307 -13.131 1.00 87.44 112 GLY A N 1
ATOM 864 C CA . GLY A 1 112 ? 7.278 4.377 -12.767 1.00 87.44 112 GLY A CA 1
ATOM 865 C C . GLY A 1 112 ? 6.821 3.181 -11.933 1.00 87.44 112 GLY A C 1
ATOM 866 O O . GLY A 1 112 ? 6.128 3.369 -10.933 1.00 87.44 112 GLY A O 1
ATOM 867 N N . GLN A 1 113 ? 7.233 1.963 -12.296 1.00 89.00 113 GLN A N 1
ATOM 868 C CA . GLN A 1 113 ? 6.933 0.762 -11.512 1.00 89.00 113 GLN A CA 1
ATOM 869 C C . GLN A 1 113 ? 7.588 0.806 -10.130 1.00 89.00 113 GLN A C 1
ATOM 871 O O . GLN A 1 113 ? 6.935 0.452 -9.148 1.00 89.00 113 GLN A O 1
ATOM 876 N N . TYR A 1 114 ? 8.837 1.273 -10.044 1.00 92.00 114 TYR A N 1
ATOM 877 C CA . TYR A 1 114 ? 9.550 1.444 -8.782 1.00 92.00 114 TYR A CA 1
ATOM 878 C C . TYR A 1 114 ? 8.831 2.432 -7.858 1.00 92.00 114 TYR A C 1
ATOM 880 O O . TYR A 1 114 ? 8.478 2.085 -6.730 1.00 92.00 114 TYR A O 1
ATOM 888 N N . VAL A 1 115 ? 8.551 3.647 -8.345 1.00 91.44 115 VAL A N 1
ATOM 889 C CA . VAL A 1 115 ? 7.861 4.689 -7.563 1.00 91.44 115 VAL A CA 1
ATOM 890 C C . VAL A 1 115 ? 6.481 4.212 -7.116 1.00 91.44 115 VAL A C 1
ATOM 892 O O . VAL A 1 115 ? 6.057 4.485 -5.991 1.00 91.44 115 VAL A O 1
ATOM 895 N N . GLU A 1 116 ? 5.782 3.472 -7.973 1.00 90.19 116 GLU A N 1
ATOM 896 C CA . GLU A 1 116 ? 4.472 2.928 -7.649 1.00 90.19 116 GLU A CA 1
ATOM 897 C C . GLU A 1 116 ? 4.528 1.853 -6.554 1.00 90.19 116 GLU A C 1
ATOM 899 O O . GLU A 1 116 ? 3.683 1.881 -5.653 1.00 90.19 116 GLU A O 1
ATOM 904 N N . ILE A 1 117 ? 5.530 0.963 -6.574 1.00 91.94 117 ILE A N 1
ATOM 905 C CA . ILE A 1 117 ? 5.775 0.004 -5.486 1.00 91.94 117 ILE A CA 1
ATOM 906 C C . ILE A 1 117 ? 6.061 0.759 -4.193 1.00 91.94 117 ILE A C 1
ATOM 908 O O . ILE A 1 117 ? 5.358 0.550 -3.208 1.00 91.94 117 ILE A O 1
ATOM 912 N N . VAL A 1 118 ? 7.041 1.667 -4.198 1.00 93.19 118 VAL A N 1
ATOM 913 C CA . VAL A 1 118 ? 7.466 2.399 -2.995 1.00 93.19 118 VAL A CA 1
ATOM 914 C C . VAL A 1 118 ? 6.287 3.140 -2.368 1.00 93.19 118 VAL A C 1
ATOM 916 O O . VAL A 1 118 ? 5.998 2.948 -1.189 1.00 93.19 118 VAL A O 1
ATOM 919 N N . GLY A 1 119 ? 5.556 3.937 -3.152 1.00 92.44 119 GLY A N 1
ATOM 920 C CA . GLY A 1 119 ? 4.415 4.699 -2.645 1.00 92.44 119 GLY A CA 1
ATOM 921 C C . GLY A 1 119 ? 3.291 3.809 -2.106 1.00 92.44 119 GLY A C 1
ATOM 922 O O . GLY A 1 119 ? 2.670 4.142 -1.097 1.00 92.44 119 GLY A O 1
ATOM 923 N N . THR A 1 120 ? 3.047 2.662 -2.745 1.00 92.88 120 THR A N 1
ATOM 924 C CA . THR A 1 120 ? 2.026 1.700 -2.305 1.00 92.88 120 THR A CA 1
ATOM 925 C C . THR A 1 120 ? 2.434 0.999 -1.011 1.00 92.88 120 THR A C 1
ATOM 927 O O . THR A 1 120 ? 1.628 0.908 -0.087 1.00 92.88 120 THR A O 1
ATOM 930 N N . VAL A 1 121 ? 3.680 0.532 -0.925 1.00 93.69 121 VAL A N 1
ATOM 931 C CA . VAL A 1 121 ? 4.210 -0.178 0.245 1.00 93.69 121 VAL A CA 1
ATOM 932 C C . VAL A 1 121 ? 4.289 0.749 1.450 1.00 93.69 121 VAL A C 1
ATOM 934 O O . VAL A 1 121 ? 3.824 0.371 2.520 1.00 93.69 121 VAL A O 1
ATOM 937 N N . VAL A 1 122 ? 4.799 1.973 1.288 1.00 94.25 122 VAL A N 1
ATOM 938 C CA . VAL A 1 122 ? 4.893 2.945 2.390 1.00 94.25 122 VAL A CA 1
ATOM 939 C C . VAL A 1 122 ? 3.509 3.264 2.952 1.00 94.25 122 VAL A C 1
ATOM 941 O O . VAL A 1 122 ? 3.304 3.149 4.157 1.00 94.25 122 VAL A O 1
ATOM 944 N N . ALA A 1 123 ? 2.542 3.596 2.091 1.00 94.81 123 ALA A N 1
ATOM 945 C CA . ALA A 1 123 ? 1.182 3.895 2.532 1.00 94.81 123 ALA A CA 1
ATOM 946 C C . ALA A 1 123 ? 0.529 2.699 3.244 1.00 94.81 123 ALA A C 1
ATOM 948 O O . ALA A 1 123 ? -0.081 2.872 4.297 1.00 94.81 123 ALA A O 1
ATOM 949 N N . LEU A 1 124 ? 0.699 1.482 2.716 1.00 95.00 124 LEU A N 1
ATOM 950 C CA . LEU A 1 124 ? 0.201 0.267 3.358 1.00 95.00 124 LEU A CA 1
ATOM 951 C C . LEU A 1 124 ? 0.833 0.049 4.735 1.00 95.00 124 LEU A C 1
ATOM 953 O O . LEU A 1 124 ? 0.108 -0.171 5.699 1.00 95.00 124 LEU A O 1
ATOM 957 N N . VAL A 1 125 ? 2.163 0.124 4.839 1.00 92.62 125 VAL A N 1
ATOM 958 C CA . VAL A 1 125 ? 2.889 -0.086 6.100 1.00 92.62 125 VAL A CA 1
ATOM 959 C C . VAL A 1 125 ? 2.458 0.938 7.148 1.00 92.62 125 VAL A C 1
ATOM 961 O O . VAL A 1 125 ? 2.250 0.565 8.300 1.00 92.62 125 VAL A O 1
ATOM 964 N N . SER A 1 126 ? 2.261 2.204 6.766 1.00 94.12 126 SER A N 1
ATOM 965 C CA . SER A 1 126 ? 1.734 3.227 7.675 1.00 94.12 126 SER A CA 1
ATOM 966 C C . SER A 1 126 ? 0.340 2.875 8.200 1.00 94.12 126 SER A C 1
ATOM 968 O O . SER A 1 126 ? 0.091 3.004 9.398 1.00 94.12 126 SER A O 1
ATOM 970 N N . ILE A 1 127 ? -0.557 2.395 7.334 1.00 95.69 127 ILE A N 1
ATOM 971 C CA . ILE A 1 127 ? -1.932 2.037 7.714 1.00 95.69 127 ILE A CA 1
ATOM 972 C C . ILE A 1 127 ? -1.958 0.764 8.566 1.00 95.69 127 ILE A C 1
ATOM 974 O O . ILE A 1 127 ? -2.654 0.720 9.579 1.00 95.69 127 ILE A O 1
ATOM 978 N N . ASP A 1 128 ? -1.173 -0.253 8.214 1.00 94.94 128 ASP A N 1
ATOM 979 C CA . ASP A 1 128 ? -1.068 -1.491 8.990 1.00 94.94 128 ASP A CA 1
ATOM 980 C C . ASP A 1 128 ? -0.466 -1.217 10.377 1.00 94.94 128 ASP A C 1
ATOM 982 O O . ASP A 1 128 ? -0.940 -1.750 11.382 1.00 94.94 128 ASP A O 1
ATOM 986 N N . GLN A 1 129 ? 0.534 -0.334 10.466 1.00 93.19 129 GLN A N 1
ATOM 987 C CA . GLN A 1 129 ? 1.106 0.070 11.748 1.00 93.19 129 GLN A CA 1
ATOM 988 C C . GLN A 1 129 ? 0.122 0.893 12.583 1.00 93.19 129 GLN A C 1
ATOM 990 O O . GLN A 1 129 ? 0.062 0.705 13.798 1.00 93.19 129 GLN A O 1
ATOM 995 N N . PHE A 1 130 ? -0.682 1.752 11.950 1.00 95.69 130 PHE A N 1
ATOM 996 C CA . PHE A 1 130 ? -1.783 2.439 12.622 1.00 95.69 130 PHE A CA 1
ATOM 997 C C . PHE A 1 130 ? -2.784 1.435 13.205 1.00 95.69 130 PHE A C 1
ATOM 999 O O . PHE A 1 130 ? -3.095 1.523 14.389 1.00 95.69 130 PHE A O 1
ATOM 1006 N N . CYS A 1 131 ? -3.216 0.438 12.420 1.00 95.31 131 CYS A N 1
ATOM 1007 C CA . CYS A 1 131 ? -4.129 -0.615 12.881 1.00 95.31 131 CYS A CA 1
ATOM 1008 C C . CYS A 1 131 ? -3.581 -1.324 14.128 1.00 95.31 131 CYS A C 1
ATOM 1010 O O . CYS A 1 131 ? -4.281 -1.454 15.130 1.00 95.31 131 CYS A O 1
ATOM 1012 N N . ARG A 1 132 ? -2.296 -1.701 14.108 1.00 93.31 132 ARG A N 1
ATOM 1013 C CA . ARG A 1 132 ? -1.627 -2.322 15.261 1.00 93.31 132 ARG A CA 1
ATOM 1014 C C . ARG A 1 132 ? -1.566 -1.400 16.475 1.00 93.31 132 ARG A C 1
ATOM 1016 O O . ARG A 1 132 ? -1.809 -1.860 17.584 1.00 93.31 132 ARG A O 1
ATOM 1023 N N . ALA A 1 133 ? -1.251 -0.120 16.276 1.00 94.50 133 ALA A N 1
ATOM 1024 C CA . ALA A 1 133 ? -1.160 0.857 17.359 1.00 94.50 133 ALA A CA 1
ATOM 1025 C C . ALA A 1 133 ? -2.508 1.076 18.062 1.00 94.50 133 ALA A C 1
ATOM 1027 O O . ALA A 1 133 ? -2.538 1.263 19.274 1.00 94.50 133 ALA A O 1
ATOM 1028 N N . VAL A 1 134 ? -3.615 1.005 17.315 1.00 95.25 134 VAL A N 1
ATOM 1029 C CA . VAL A 1 134 ? -4.980 1.124 17.855 1.00 95.25 134 VAL A CA 1
ATOM 1030 C C . VAL A 1 134 ? -5.635 -0.236 18.129 1.00 95.25 134 VAL A C 1
ATOM 1032 O O . VAL A 1 134 ? -6.840 -0.301 18.338 1.00 95.25 134 VAL A O 1
ATOM 1035 N N . ALA A 1 135 ? -4.847 -1.316 18.148 1.00 95.19 135 ALA A N 1
ATOM 1036 C CA . ALA A 1 135 ? -5.272 -2.675 18.481 1.00 95.19 135 ALA A CA 1
ATOM 1037 C C . ALA A 1 135 ? -6.446 -3.230 17.644 1.00 95.19 135 ALA A C 1
ATOM 1039 O O . ALA A 1 135 ? -7.230 -4.038 18.138 1.00 95.19 135 ALA A O 1
ATOM 1040 N N . VAL A 1 136 ? -6.538 -2.854 16.365 1.00 94.94 136 VAL A N 1
ATOM 1041 C CA . VAL A 1 136 ? -7.488 -3.444 15.406 1.00 94.94 136 VAL A CA 1
ATOM 1042 C C . VAL A 1 136 ? -6.763 -4.345 14.399 1.00 94.94 136 VAL A C 1
ATOM 1044 O O . VAL A 1 136 ? -5.579 -4.133 14.109 1.00 94.94 136 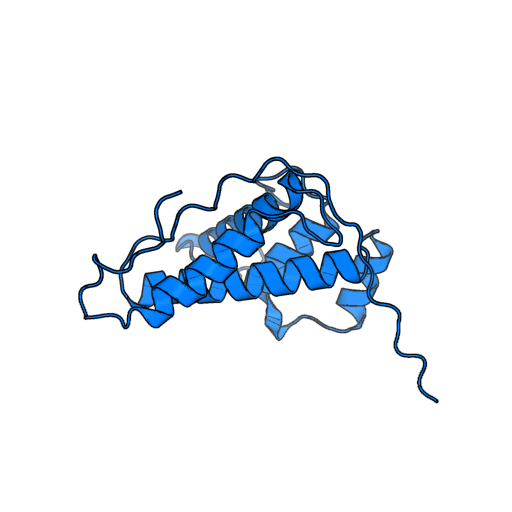VAL A O 1
ATOM 1047 N N . PRO A 1 137 ? -7.442 -5.354 13.826 1.00 93.12 137 PRO A N 1
ATOM 1048 C CA . PRO A 1 137 ? -6.855 -6.173 12.773 1.00 93.12 137 PRO A CA 1
ATOM 1049 C C . PRO A 1 137 ? -6.516 -5.354 11.517 1.00 93.12 137 PRO A C 1
ATOM 1051 O O . PRO A 1 137 ? -7.207 -4.399 11.162 1.00 93.12 137 PRO A O 1
ATOM 1054 N N . GLU A 1 138 ? -5.462 -5.772 10.806 1.00 94.06 138 GLU A N 1
ATOM 1055 C CA . GLU A 1 138 ? -5.113 -5.238 9.483 1.00 94.06 138 GLU A CA 1
ATOM 1056 C C . GLU A 1 138 ? -6.31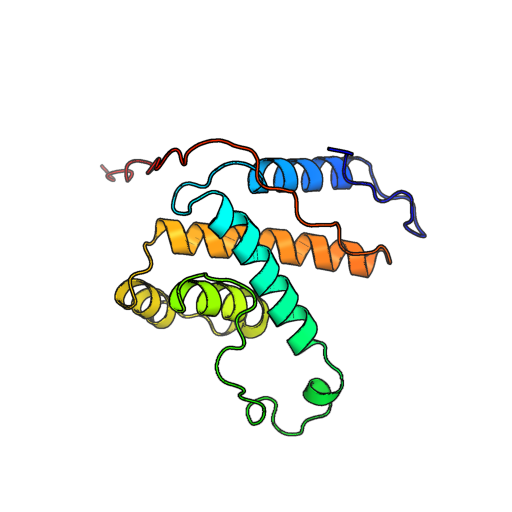6 -5.368 8.535 1.00 94.06 138 GLU A C 1
ATOM 1058 O O . GLU A 1 138 ? -6.887 -6.452 8.381 1.00 94.06 138 GLU A O 1
ATOM 1063 N N . HIS A 1 139 ? -6.681 -4.290 7.838 1.00 93.94 139 HIS A N 1
ATOM 1064 C CA . HIS A 1 139 ? -7.788 -4.350 6.885 1.00 93.94 139 HIS A CA 1
ATOM 1065 C C . HIS A 1 139 ? -7.494 -5.326 5.735 1.00 93.94 139 HIS A C 1
ATOM 1067 O O . HIS A 1 139 ? -6.361 -5.371 5.235 1.00 93.94 139 HIS A O 1
ATOM 1073 N N . PRO A 1 140 ? -8.488 -6.089 5.249 1.00 91.88 140 PRO A N 1
ATOM 1074 C CA . PRO A 1 140 ? -8.297 -6.956 4.095 1.00 91.88 140 PRO A CA 1
ATOM 1075 C C . PRO A 1 140 ? -7.930 -6.118 2.866 1.00 91.88 140 PRO A C 1
ATOM 1077 O O . PRO A 1 140 ? -8.485 -5.041 2.641 1.00 91.88 140 PRO A O 1
ATOM 1080 N N . LEU A 1 141 ? -6.983 -6.607 2.062 1.00 90.00 141 LEU A N 1
ATOM 1081 C CA . LEU A 1 141 ? -6.634 -5.944 0.805 1.00 90.00 141 LEU A CA 1
ATOM 1082 C C . LEU A 1 141 ? -7.857 -5.932 -0.121 1.00 90.00 141 LEU A C 1
ATOM 1084 O O . LEU A 1 141 ? -8.594 -6.923 -0.158 1.00 90.00 141 LEU A O 1
ATOM 1088 N N . PRO A 1 142 ? -8.087 -4.841 -0.872 1.00 86.56 142 PRO A N 1
ATOM 1089 C CA . PRO A 1 142 ? -9.252 -4.754 -1.730 1.00 86.56 142 PRO A CA 1
ATOM 1090 C C . PRO A 1 142 ? -9.177 -5.818 -2.825 1.00 86.56 142 PRO A C 1
ATOM 1092 O O . PRO A 1 142 ? -8.102 -6.115 -3.355 1.00 86.56 142 PRO A O 1
ATOM 1095 N N . ALA A 1 143 ? -10.332 -6.359 -3.215 1.00 77.12 143 ALA A N 1
ATOM 1096 C CA . ALA A 1 143 ? -10.405 -7.057 -4.485 1.00 77.12 143 ALA A CA 1
ATOM 1097 C C . ALA A 1 143 ? -10.048 -6.054 -5.592 1.00 77.12 143 ALA A C 1
ATOM 1099 O O . ALA A 1 143 ? -10.481 -4.896 -5.540 1.00 77.12 143 ALA A O 1
ATOM 1100 N N . PRO A 1 144 ? -9.278 -6.459 -6.605 1.00 69.31 144 PRO A N 1
ATOM 1101 C CA . PRO A 1 144 ? -9.012 -5.550 -7.702 1.00 69.31 144 PRO A CA 1
ATOM 1102 C C . PRO A 1 144 ? -10.362 -5.175 -8.387 1.00 69.31 144 PRO A C 1
ATOM 1104 O O . PRO A 1 144 ? -11.283 -5.995 -8.381 1.00 69.31 144 PRO A O 1
ATOM 1107 N N . LEU A 1 145 ? -10.515 -4.007 -9.053 1.00 62.03 145 LEU A N 1
ATOM 1108 C CA . LEU A 1 145 ? -11.713 -3.597 -9.861 1.00 62.03 145 LEU A CA 1
ATOM 1109 C C . LEU A 1 145 ? -11.559 -3.729 -11.398 1.00 62.03 145 LEU A C 1
ATOM 1111 O O . LEU A 1 145 ? -10.562 -3.247 -11.916 1.00 62.03 145 LEU A O 1
ATOM 1115 N N . PRO A 1 146 ? -12.469 -4.375 -12.155 1.00 51.69 146 PRO A N 1
ATOM 1116 C CA . PRO A 1 146 ? -12.212 -4.762 -13.549 1.00 51.69 146 PRO A CA 1
ATOM 1117 C C . PRO A 1 146 ? -12.061 -3.534 -14.464 1.00 51.69 146 PRO A C 1
ATOM 1119 O O . PRO A 1 146 ? -13.049 -2.950 -14.897 1.00 51.69 146 PRO A O 1
ATOM 1122 N N . ARG A 1 147 ? -10.817 -3.107 -14.737 1.00 53.97 147 ARG A N 1
ATOM 1123 C CA . ARG A 1 147 ? -10.486 -2.033 -15.690 1.00 53.97 147 ARG A CA 1
ATOM 1124 C C . ARG A 1 147 ? -9.012 -2.104 -16.122 1.00 53.97 147 ARG A C 1
ATOM 1126 O O . ARG A 1 147 ? -8.154 -2.447 -15.310 1.00 53.97 147 ARG A O 1
ATOM 1133 N N . ALA A 1 148 ? -8.725 -1.774 -17.384 1.00 51.69 148 ALA A N 1
ATOM 1134 C CA . ALA A 1 148 ? -7.374 -1.776 -17.962 1.00 51.69 148 ALA A CA 1
ATOM 1135 C C . ALA A 1 148 ? -6.470 -0.649 -17.395 1.00 51.69 148 ALA A C 1
ATOM 1137 O O . ALA A 1 148 ? -6.995 0.404 -17.017 1.00 51.69 148 ALA A O 1
ATOM 1138 N N . PRO A 1 149 ? -5.132 -0.842 -17.331 1.00 55.44 149 PRO A N 1
ATOM 1139 C CA . PRO A 1 149 ? -4.182 0.186 -16.900 1.00 55.44 149 PRO A CA 1
ATOM 1140 C C . PRO A 1 149 ? -4.183 1.399 -17.828 1.00 55.44 149 PRO A C 1
ATOM 1142 O O . PRO A 1 149 ? -4.250 1.253 -19.046 1.00 55.44 149 PRO A O 1
ATOM 1145 N N . THR A 1 150 ? -4.078 2.600 -17.257 1.00 57.09 150 THR A N 1
ATOM 1146 C CA . THR A 1 150 ? -4.048 3.847 -18.039 1.00 57.09 150 THR A CA 1
ATOM 1147 C C . THR A 1 150 ? -2.714 4.061 -18.751 1.00 57.09 150 THR A C 1
ATOM 1149 O O . THR A 1 150 ? -2.677 4.829 -19.706 1.00 57.09 150 THR A O 1
ATOM 1152 N N . ARG A 1 151 ? -1.627 3.413 -18.289 1.00 57.88 151 ARG A N 1
ATOM 1153 C CA . ARG A 1 151 ? -0.243 3.587 -18.789 1.00 57.88 151 ARG A CA 1
ATOM 1154 C C . ARG A 1 151 ? 0.209 5.055 -18.857 1.00 57.88 151 ARG A C 1
ATOM 1156 O O . ARG A 1 151 ? 1.083 5.416 -19.639 1.00 57.88 151 ARG A O 1
ATOM 1163 N N . TYR A 1 152 ? -0.408 5.921 -18.055 1.00 55.44 152 TYR A N 1
ATOM 1164 C CA . TYR A 1 152 ? -0.174 7.357 -18.117 1.00 55.44 152 TYR A CA 1
ATOM 1165 C C . TYR A 1 152 ? 1.201 7.708 -17.541 1.00 55.44 152 TYR A C 1
ATOM 1167 O O . TYR A 1 152 ? 1.438 7.564 -16.344 1.00 55.44 152 TYR A O 1
ATOM 1175 N N . ARG A 1 153 ? 2.100 8.227 -18.376 1.00 54.34 153 ARG A N 1
ATOM 1176 C CA . ARG A 1 153 ? 3.343 8.854 -17.920 1.00 54.34 153 ARG A CA 1
ATOM 1177 C C . ARG A 1 153 ? 3.135 10.364 -17.927 1.00 54.34 153 ARG A C 1
ATOM 1179 O O . ARG A 1 153 ? 2.770 10.922 -18.960 1.00 54.34 153 ARG A O 1
ATOM 1186 N N . ARG A 1 154 ? 3.351 11.032 -16.788 1.00 47.59 154 ARG A N 1
ATOM 1187 C CA . ARG A 1 154 ? 3.430 12.501 -16.789 1.00 47.59 154 ARG A CA 1
ATOM 1188 C C . ARG A 1 154 ? 4.606 12.901 -17.690 1.00 47.59 154 ARG A C 1
ATOM 1190 O O . ARG A 1 154 ? 5.672 12.302 -17.535 1.00 47.59 154 ARG A O 1
ATOM 1197 N N . PRO A 1 155 ? 4.439 13.865 -18.612 1.00 46.00 155 PRO A N 1
ATOM 1198 C CA . PRO A 1 155 ? 5.568 14.422 -19.345 1.00 46.00 155 PRO A CA 1
ATOM 1199 C C . PRO A 1 155 ? 6.619 14.918 -18.350 1.00 46.00 155 PRO A C 1
ATOM 1201 O O . PRO A 1 155 ? 6.256 15.480 -17.310 1.00 46.00 155 PRO A O 1
ATOM 1204 N N . CYS A 1 156 ? 7.903 14.698 -18.639 1.00 51.06 156 CYS A N 1
ATOM 1205 C CA . CYS A 1 156 ? 8.943 15.376 -17.879 1.00 51.06 156 CYS A CA 1
ATOM 1206 C C . CYS A 1 156 ? 8.729 16.887 -18.037 1.00 51.06 156 CYS A C 1
ATOM 1208 O O . CYS A 1 156 ? 8.454 17.372 -19.135 1.00 51.06 156 CYS A O 1
ATOM 1210 N N . LEU A 1 157 ? 8.817 17.632 -16.936 1.00 45.38 157 LEU A N 1
ATOM 1211 C CA . LEU A 1 157 ? 8.989 19.074 -17.031 1.00 45.38 157 LEU A CA 1
ATOM 1212 C C . LEU A 1 157 ? 10.369 19.276 -17.658 1.00 45.38 157 LEU A C 1
ATOM 1214 O O . LEU A 1 157 ? 11.382 19.077 -16.991 1.00 45.38 157 LEU A O 1
ATOM 1218 N N . THR A 1 158 ? 10.422 19.598 -18.947 1.00 40.03 158 THR A N 1
ATOM 1219 C CA . THR A 1 158 ? 11.620 20.205 -19.521 1.00 40.03 158 THR A CA 1
ATOM 1220 C C . THR A 1 158 ? 11.809 21.525 -18.789 1.00 40.03 158 THR A C 1
ATOM 1222 O O . THR A 1 158 ? 10.956 22.409 -18.889 1.00 40.03 158 THR A O 1
ATOM 1225 N N . ALA A 1 159 ? 12.863 21.612 -17.976 1.00 43.41 159 ALA A N 1
ATOM 1226 C CA . ALA A 1 159 ? 13.285 22.883 -17.408 1.00 43.41 159 ALA A CA 1
ATOM 1227 C C . ALA A 1 159 ? 13.534 23.877 -18.564 1.00 43.41 159 ALA A C 1
ATOM 1229 O O . ALA A 1 159 ? 14.016 23.434 -19.612 1.00 43.41 159 ALA A O 1
ATOM 1230 N N . PRO A 1 160 ? 13.148 25.157 -18.414 1.00 53.66 160 PRO A N 1
ATOM 1231 C CA . PRO A 1 160 ? 13.455 26.188 -19.400 1.00 53.66 160 PRO A CA 1
ATOM 1232 C C . PRO A 1 160 ? 14.965 26.412 -19.541 1.00 53.66 160 PRO A C 1
ATOM 1234 O O . PRO A 1 160 ? 15.693 26.199 -18.542 1.00 53.66 160 PRO A O 1
#

Solvent-accessible surface area (backbone atoms only — not comparable to full-atom values): 9606 Å² total; per-residue (Å²): 132,84,77,60,77,61,84,80,28,93,56,95,67,66,66,68,56,35,55,53,52,35,54,50,46,58,50,52,20,38,44,36,52,62,37,51,36,68,57,54,51,39,48,54,51,43,25,51,53,44,46,53,57,63,66,33,63,75,49,71,71,40,96,56,70,73,78,78,68,71,82,78,84,67,89,59,93,61,56,67,56,57,50,49,48,32,35,39,59,64,76,44,53,92,74,67,45,72,68,58,52,53,49,37,41,73,65,71,43,49,72,58,38,51,54,51,47,51,56,51,42,53,54,48,51,55,51,44,50,47,25,56,75,46,68,36,78,67,78,79,79,63,71,65,52,99,55,80,52,73,61,65,72,79,78,78,81,77,77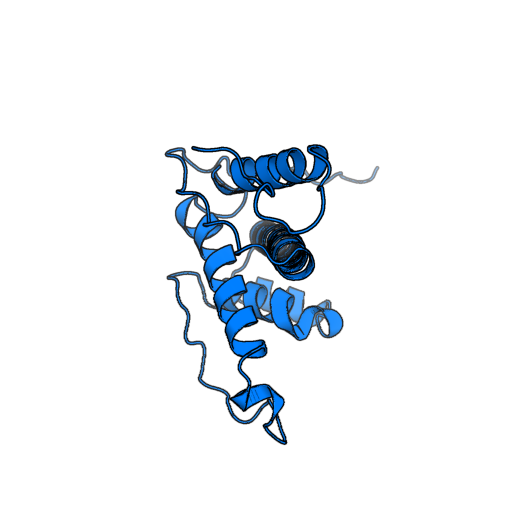,132

Sequence (160 aa):
CAMLSYADAPVPILAGFAESHQRFWDRLARPGTGWTRAERVTTPREARAAARRAQCCERRSALSPRIVADPHTTVTDLPDAAVEVAHAVTRDAVRLTGRWYESRLVDGLSDGQYVEIVGTVVALVSIDQFCRAVAVPEHPLPAPLPRAPTRYRRPCLTAP

Mean predicted aligned error: 8.99 Å